Protein AF-A0A4S2M789-F1 (afdb_monomer)

Radius of gyration: 24.47 Å; Cα contacts (8 Å, |Δi|>4): 134; chains: 1; bounding box: 59×52×46 Å

Mean predicted aligned error: 1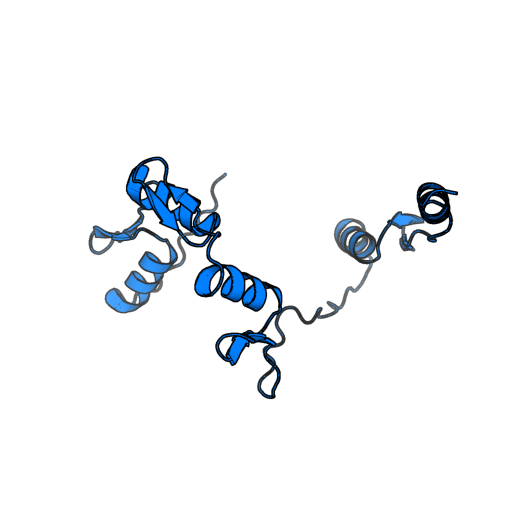8.29 Å

Organism: Opisthorchis felineus (NCBI:txid147828)

Solvent-accessible surface area (backbone atoms only — not comparable to full-atom values): 10029 Å² total; per-residue (Å²): 138,65,81,63,65,72,56,62,64,65,79,79,70,70,81,53,46,52,39,93,88,76,64,52,71,20,95,40,69,68,58,38,53,57,45,44,58,69,78,39,53,90,81,48,93,71,72,76,77,74,62,80,80,77,66,81,74,81,82,83,92,76,46,50,56,37,94,89,76,61,51,69,20,92,44,68,68,60,36,54,52,47,46,40,51,76,73,39,92,83,40,61,40,63,35,92,90,74,65,49,70,26,65,39,68,70,55,40,60,47,46,46,37,44,74,76,62,47,72,46,56,45,63,38,85,90,77,65,51,73,20,69,40,70,69,57,42,44,53,44,39,51,74,75,62,70,48,95,74,78,72,78,74,82,79,76,136

Nearest PDB structures (foldseek):
  8sst-assembly1_A  TM=4.989E-01  e=2.267E-06  Homo sapiens
  5t0u-assembly2_D  TM=5.067E-01  e=6.233E-06  Homo sapiens
  8ssr-assembly2_D  TM=3.577E-01  e=3.402E-07  Homo sapiens
  8ssr-assembly1_A  TM=3.707E-01  e=1.283E-06  Homo sapiens
  6b0r-assembly1_D  TM=6.010E-01  e=1.525E-03  Homo sapiens

Sequence (157 aa):
MSKALQHQMCHSIYRDVQCSLCMLSFKHNYALRTHERKAHASQVDYLPLKTPSKQVRESQEKGNPCPECGGKFAIWDSLQRHRKSVHGKEQRHTCDECGKLLSHKRQLSQHIRQVHRRIYQKQCELCRKTFSRPYGLQRHIESVHGGDEGKNRQSSA

InterPro domains:
  IPR013087 Zinc finger C2H2-type [PF00096] (66-87)
  IPR013087 Zinc finger C2H2-type [PF00096] (93-116)
  IPR013087 Zinc finger C2H2-type [PS00028] (19-40)
  IPR013087 Zinc finger C2H2-type [PS00028] (66-87)
  IPR013087 Zinc finger C2H2-type [PS00028] (95-116)
  IPR013087 Zinc finger C2H2-type [PS00028] (124-145)
  IPR013087 Zinc finger C2H2-type [PS50157] (17-45)
  IPR013087 Zinc finger C2H2-type [PS50157] (64-92)
  IPR013087 Zinc finger C2H2-type [PS50157] (93-116)
  IPR013087 Zinc finger C2H2-type [PS50157] (122-150)
  IPR013087 Zinc finger C2H2-type [SM00355] (17-40)
  IPR013087 Zinc finger C2H2-type [SM00355] (64-87)
  IPR013087 Zinc finger C2H2-type [SM00355] (93-116)
  IPR013087 Zinc finger C2H2-type [SM00355] (122-145)
  IPR036236 Zinc finger C2H2 superfamily [SSF57667] (65-113)
  IPR036236 Zinc finger C2H2 superfamily [SSF57667] (104-147)

pLDDT: mean 70.37, std 17.1, range [32.66, 90.88]

Foldseek 3Di:
DDPVVVVVVVPPPPQFDADPVPRDGHPDPVVSVVCCCVVVVPPDPCPDPPPPPDPPDPDDDDQPAQPVPRDGHNDPVVNVLCCCQPVNPPQWDAQPVPRDTDRDPVVNVLCCCVPVVVPQFDAQPVPRDTDSHLVVSLVCCCPPVVDPPNDPDPPDD

Structure (mmCIF, N/CA/C/O backbone):
data_AF-A0A4S2M789-F1
#
_entry.id   AF-A0A4S2M789-F1
#
loop_
_atom_site.group_PDB
_atom_site.id
_atom_site.type_symbol
_atom_site.label_atom_id
_atom_site.label_alt_id
_atom_site.label_comp_id
_atom_site.label_asym_id
_atom_site.label_entity_id
_atom_site.label_seq_id
_atom_site.pdbx_PDB_ins_code
_atom_site.Cartn_x
_atom_site.Cartn_y
_atom_site.Cartn_z
_atom_site.occupancy
_atom_site.B_iso_or_equiv
_atom_site.auth_seq_id
_atom_site.auth_comp_id
_atom_site.auth_asym_id
_atom_site.auth_atom_id
_atom_site.pdbx_PDB_model_num
ATOM 1 N N . MET A 1 1 ? 38.430 -29.268 -13.310 1.00 39.38 1 MET A N 1
ATOM 2 C CA . MET A 1 1 ? 39.095 -28.285 -12.427 1.00 39.38 1 MET A CA 1
ATOM 3 C C . MET A 1 1 ? 38.111 -27.162 -12.136 1.00 39.38 1 MET A C 1
ATOM 5 O O . MET A 1 1 ? 37.545 -26.600 -13.063 1.00 39.38 1 MET A O 1
ATOM 9 N N . SER A 1 2 ? 37.772 -26.985 -10.861 1.00 32.66 2 SER A N 1
ATOM 10 C CA . SER A 1 2 ? 36.482 -26.453 -10.399 1.00 32.66 2 SER A CA 1
ATOM 11 C C . SER A 1 2 ? 36.411 -24.921 -10.354 1.00 32.66 2 SER A C 1
ATOM 13 O O . SER A 1 2 ? 37.399 -24.255 -10.054 1.00 32.66 2 SER A O 1
ATOM 15 N N . LYS A 1 3 ? 35.198 -24.376 -10.552 1.00 39.62 3 LYS A N 1
ATOM 16 C CA . LYS A 1 3 ? 34.817 -22.940 -10.550 1.00 39.62 3 LYS A CA 1
ATOM 17 C C . LYS A 1 3 ? 35.245 -22.129 -9.304 1.00 39.62 3 LYS A C 1
ATOM 19 O O . LYS A 1 3 ? 35.065 -20.918 -9.276 1.00 39.62 3 LYS A O 1
ATOM 24 N N . ALA A 1 4 ? 35.815 -22.777 -8.289 1.00 43.97 4 ALA A N 1
ATOM 25 C CA . ALA A 1 4 ? 36.306 -22.156 -7.061 1.00 43.97 4 ALA A CA 1
ATOM 26 C C . ALA A 1 4 ? 37.636 -21.401 -7.251 1.00 43.97 4 ALA A C 1
ATOM 28 O O . ALA A 1 4 ? 37.828 -20.353 -6.640 1.00 43.97 4 ALA A O 1
ATOM 29 N N . LEU A 1 5 ? 38.518 -21.860 -8.150 1.00 34.97 5 LEU A N 1
ATOM 30 C CA . LEU A 1 5 ? 39.806 -21.188 -8.388 1.00 34.97 5 LEU A CA 1
ATOM 31 C C . LEU A 1 5 ? 39.650 -19.858 -9.141 1.00 34.97 5 LEU A C 1
ATOM 33 O O . LEU A 1 5 ? 40.424 -18.931 -8.928 1.00 34.97 5 LEU A O 1
ATOM 37 N N . GLN A 1 6 ? 38.592 -19.711 -9.944 1.00 41.28 6 GLN A N 1
ATOM 38 C CA . GLN A 1 6 ? 38.299 -18.452 -10.635 1.00 41.28 6 GLN A CA 1
ATOM 39 C C . GLN A 1 6 ? 37.687 -17.391 -9.697 1.00 41.28 6 GLN A C 1
ATOM 41 O O . GLN A 1 6 ? 37.779 -16.198 -9.973 1.00 41.28 6 GLN A O 1
ATOM 46 N N . HIS A 1 7 ? 37.111 -17.803 -8.559 1.00 43.34 7 HIS A N 1
ATOM 47 C CA . HIS A 1 7 ? 36.590 -16.887 -7.538 1.00 43.34 7 HIS A CA 1
ATOM 48 C C . HIS A 1 7 ? 37.697 -16.328 -6.624 1.00 43.34 7 HIS A C 1
ATOM 50 O O . HIS A 1 7 ? 37.591 -15.198 -6.152 1.00 43.34 7 HIS A O 1
ATOM 56 N N . GLN A 1 8 ? 38.796 -17.066 -6.425 1.00 39.75 8 GLN A N 1
ATOM 57 C CA . GLN A 1 8 ? 39.898 -16.636 -5.554 1.00 39.75 8 GLN A CA 1
ATOM 58 C C . GLN A 1 8 ? 40.832 -15.583 -6.170 1.00 39.75 8 GLN A C 1
ATOM 60 O O . GLN A 1 8 ? 41.457 -14.838 -5.422 1.00 39.75 8 GLN A O 1
ATOM 65 N N . MET A 1 9 ? 40.863 -15.414 -7.496 1.00 40.81 9 MET A N 1
ATOM 66 C CA . MET A 1 9 ? 41.605 -14.301 -8.114 1.00 40.81 9 MET A CA 1
ATOM 67 C C . MET A 1 9 ? 40.857 -12.956 -8.072 1.00 40.81 9 MET A C 1
ATOM 69 O O . MET A 1 9 ? 41.445 -11.917 -8.355 1.00 40.81 9 MET A O 1
ATOM 73 N N . CYS A 1 10 ? 39.578 -12.942 -7.678 1.00 46.28 10 CYS A N 1
ATOM 74 C CA . CYS A 1 10 ? 38.781 -11.713 -7.589 1.00 46.28 10 CYS A CA 1
ATOM 75 C C . CYS A 1 10 ? 38.983 -10.960 -6.256 1.00 46.28 10 CYS A C 1
ATOM 77 O O . CYS A 1 10 ? 38.614 -9.794 -6.139 1.00 46.28 10 CYS A O 1
ATOM 79 N N . HIS A 1 11 ? 39.594 -11.602 -5.254 1.00 49.72 11 HIS A N 1
ATOM 80 C CA . HIS A 1 11 ? 39.788 -11.026 -3.920 1.00 49.72 11 HIS A CA 1
ATOM 81 C C . HIS A 1 11 ? 41.088 -10.219 -3.743 1.00 49.72 11 HIS A C 1
ATOM 83 O O . HIS A 1 11 ? 41.297 -9.679 -2.662 1.00 49.72 11 HIS A O 1
ATOM 89 N N . SER A 1 12 ? 41.950 -10.097 -4.764 1.00 51.31 12 SER A N 1
ATOM 90 C CA . SER A 1 12 ? 43.275 -9.467 -4.592 1.00 51.31 12 SER A CA 1
ATOM 91 C C . SER A 1 12 ? 43.730 -8.541 -5.735 1.00 51.31 12 SER A C 1
ATOM 93 O O . SER A 1 12 ? 44.904 -8.205 -5.818 1.00 51.31 12 SER A O 1
ATOM 95 N N . ILE A 1 13 ? 42.825 -8.103 -6.628 1.00 51.28 13 ILE A N 1
ATOM 96 C CA . ILE A 1 13 ? 43.194 -7.221 -7.765 1.00 51.28 13 ILE A CA 1
ATOM 97 C C . ILE A 1 13 ? 42.184 -6.080 -8.025 1.00 51.28 13 ILE A C 1
ATOM 99 O O . ILE A 1 13 ? 42.304 -5.347 -9.003 1.00 51.28 13 ILE A O 1
ATOM 103 N N . TYR A 1 14 ? 41.194 -5.861 -7.155 1.00 49.75 14 TYR A N 1
ATOM 104 C CA . TYR A 1 14 ? 40.387 -4.638 -7.219 1.00 49.75 14 TYR A CA 1
ATOM 105 C C . TYR A 1 14 ? 41.031 -3.591 -6.323 1.00 49.75 14 TYR A C 1
ATOM 107 O O . TYR A 1 14 ? 40.939 -3.669 -5.105 1.00 49.75 14 TYR A O 1
ATOM 115 N N . ARG A 1 15 ? 41.725 -2.636 -6.948 1.00 56.44 15 ARG A N 1
ATOM 116 C CA . ARG A 1 15 ? 42.291 -1.453 -6.294 1.00 56.44 15 ARG A CA 1
ATOM 117 C C . ARG A 1 15 ? 41.156 -0.763 -5.531 1.00 56.44 15 ARG A C 1
ATOM 119 O O . ARG A 1 15 ? 40.273 -0.180 -6.163 1.00 56.44 15 ARG A O 1
ATOM 126 N N . ASP A 1 16 ? 41.128 -0.909 -4.207 1.00 61.91 16 ASP A N 1
ATOM 127 C CA . ASP A 1 16 ? 40.138 -0.241 -3.367 1.00 61.91 16 ASP A CA 1
ATOM 128 C C . ASP A 1 16 ? 40.140 1.257 -3.685 1.00 61.91 16 ASP A C 1
ATOM 130 O O . ASP A 1 16 ? 41.192 1.862 -3.920 1.00 61.91 16 ASP A O 1
ATOM 134 N N . VAL A 1 17 ? 38.955 1.866 -3.722 1.00 68.69 17 VAL A N 1
ATOM 135 C CA . VAL A 1 17 ? 38.854 3.302 -3.978 1.00 68.69 17 VAL A CA 1
ATOM 136 C C . VAL A 1 17 ? 39.197 4.008 -2.676 1.00 68.69 17 VAL A C 1
ATOM 138 O O . VAL A 1 17 ? 38.470 3.890 -1.688 1.00 68.69 17 VAL A O 1
ATOM 141 N N . GLN A 1 18 ? 40.334 4.693 -2.669 1.00 72.00 18 GLN A N 1
ATOM 142 C CA . GLN A 1 18 ? 40.848 5.378 -1.492 1.00 72.00 18 GLN A CA 1
ATOM 143 C C . GLN A 1 18 ? 40.312 6.801 -1.419 1.00 72.00 18 GLN A C 1
ATOM 145 O O . GLN A 1 18 ? 40.262 7.510 -2.424 1.00 72.00 18 GLN A O 1
ATOM 150 N N . CYS A 1 19 ? 39.922 7.222 -0.220 1.00 72.44 19 CYS A N 1
ATOM 151 C CA . CYS A 1 19 ? 39.633 8.624 0.031 1.00 72.44 19 CYS A CA 1
ATOM 152 C C . CYS A 1 19 ? 40.922 9.430 -0.101 1.00 72.44 19 CYS A C 1
ATOM 154 O O . CYS A 1 19 ? 41.894 9.141 0.584 1.00 72.44 19 CYS A O 1
ATOM 156 N N . SER A 1 20 ? 40.931 10.471 -0.926 1.00 71.19 20 SER A N 1
ATOM 157 C CA . SER A 1 20 ? 42.114 11.325 -1.089 1.00 71.19 20 SER A CA 1
ATOM 158 C C . SER A 1 20 ? 42.436 12.169 0.150 1.00 71.19 20 SER A C 1
ATOM 160 O O . SER A 1 20 ? 43.547 12.677 0.259 1.00 71.19 20 SER A O 1
ATOM 162 N N . LEU A 1 21 ? 41.485 12.316 1.082 1.00 71.00 21 LEU A N 1
ATOM 163 C CA . LEU A 1 21 ? 41.625 13.153 2.280 1.00 71.00 21 LEU A CA 1
ATOM 164 C C . LEU A 1 21 ? 42.123 12.380 3.508 1.00 71.00 21 LEU A C 1
ATOM 166 O O . LEU A 1 21 ? 42.781 12.957 4.367 1.00 71.00 21 LEU A O 1
ATOM 170 N N . CYS A 1 22 ? 41.827 11.083 3.603 1.00 77.50 22 CYS A N 1
ATOM 171 C CA . CYS A 1 22 ? 42.219 10.257 4.752 1.00 77.50 22 CYS A CA 1
ATOM 172 C C . CYS A 1 22 ? 42.807 8.889 4.376 1.00 77.50 22 CYS A C 1
ATOM 174 O O . CYS A 1 22 ? 43.097 8.085 5.259 1.00 77.50 22 CYS A O 1
ATOM 176 N N . MET A 1 23 ? 42.964 8.602 3.079 1.00 73.12 23 MET A N 1
ATOM 177 C CA . MET A 1 23 ? 43.519 7.363 2.512 1.00 73.12 23 MET A CA 1
ATOM 178 C C . MET A 1 23 ? 42.793 6.068 2.920 1.00 73.12 23 MET A C 1
ATOM 180 O O . MET A 1 23 ? 43.250 4.964 2.615 1.00 73.12 23 MET A O 1
ATOM 184 N N . LEU A 1 24 ? 41.617 6.180 3.548 1.00 72.38 24 LEU A N 1
ATOM 185 C CA . LEU A 1 24 ? 40.764 5.040 3.866 1.00 72.38 24 LEU A CA 1
ATOM 186 C C . LEU A 1 24 ? 40.277 4.363 2.585 1.00 72.38 24 LEU A C 1
ATOM 188 O O . LEU A 1 24 ? 39.829 5.019 1.645 1.00 72.38 24 LEU A O 1
ATOM 192 N N . SER A 1 25 ? 40.365 3.036 2.576 1.00 72.12 25 SER A N 1
ATOM 193 C CA . SER A 1 25 ? 40.071 2.191 1.420 1.00 72.12 25 SER A CA 1
ATOM 194 C C . SER A 1 25 ? 38.626 1.698 1.452 1.00 72.12 25 SER A C 1
ATOM 196 O O . SER A 1 25 ? 38.162 1.161 2.460 1.00 72.12 25 SER A O 1
ATOM 198 N N . PHE A 1 26 ? 37.910 1.865 0.340 1.00 75.06 26 PHE A N 1
ATOM 199 C CA . PHE A 1 26 ? 36.520 1.442 0.197 1.00 75.06 26 PHE A CA 1
ATOM 200 C C . PHE A 1 26 ? 36.343 0.513 -1.000 1.00 75.06 26 PHE A C 1
ATOM 202 O O . PHE A 1 26 ? 36.789 0.795 -2.110 1.00 75.06 26 PHE A O 1
ATOM 209 N N . LYS A 1 27 ? 35.542 -0.537 -0.791 1.00 70.31 27 LYS A N 1
ATOM 210 C CA . LYS A 1 27 ? 35.220 -1.539 -1.818 1.00 70.31 27 LYS A CA 1
ATOM 211 C C . LYS A 1 27 ? 34.500 -0.956 -3.042 1.00 70.31 27 LYS A C 1
ATOM 213 O O . LYS A 1 27 ? 34.602 -1.496 -4.138 1.00 70.31 27 LYS A O 1
ATOM 218 N N . HIS A 1 28 ? 33.736 0.131 -2.868 1.00 73.38 28 HIS A N 1
ATOM 219 C CA . HIS A 1 28 ? 32.949 0.759 -3.934 1.00 73.38 28 HIS A CA 1
ATOM 220 C C . HIS A 1 28 ? 32.925 2.291 -3.818 1.00 73.38 28 HIS A C 1
ATOM 222 O O . HIS A 1 28 ? 32.825 2.842 -2.723 1.00 73.38 28 HIS A O 1
ATOM 228 N N . ASN A 1 29 ? 32.874 2.975 -4.967 1.00 66.56 29 ASN A N 1
ATOM 229 C CA . ASN A 1 29 ? 32.779 4.440 -5.071 1.00 66.56 29 ASN A CA 1
ATOM 230 C C . ASN A 1 29 ? 31.578 5.046 -4.315 1.00 66.56 29 ASN A C 1
ATOM 232 O O . ASN A 1 29 ? 31.676 6.144 -3.775 1.00 66.56 29 ASN A O 1
ATOM 236 N N . TYR A 1 30 ? 30.438 4.344 -4.240 1.00 74.75 30 TYR A N 1
ATOM 237 C CA . TYR A 1 30 ? 29.289 4.808 -3.449 1.00 74.75 30 TYR A CA 1
ATOM 238 C C . TYR A 1 30 ? 29.621 4.881 -1.952 1.00 74.75 30 TYR A C 1
ATOM 240 O O . TYR A 1 30 ? 29.287 5.868 -1.301 1.00 74.75 30 TYR A O 1
ATOM 248 N N . ALA A 1 31 ? 30.321 3.871 -1.422 1.00 76.94 31 ALA A N 1
ATOM 249 C CA . ALA A 1 31 ? 30.716 3.832 -0.018 1.00 76.94 31 ALA A CA 1
ATOM 250 C C . ALA A 1 31 ? 31.710 4.958 0.306 1.00 76.94 31 ALA A C 1
ATOM 252 O O . ALA A 1 31 ? 31.500 5.682 1.280 1.00 76.94 31 ALA A O 1
ATOM 253 N N . LEU A 1 32 ? 32.700 5.183 -0.566 1.00 76.50 32 LEU A N 1
ATOM 254 C CA . LEU A 1 32 ? 33.626 6.310 -0.444 1.00 76.50 32 LEU A CA 1
ATOM 255 C C . LEU A 1 32 ? 32.885 7.657 -0.427 1.00 76.50 32 LEU A C 1
ATOM 257 O O . LEU A 1 32 ? 33.069 8.449 0.489 1.00 76.50 32 LEU A O 1
ATOM 261 N N . ARG A 1 33 ? 31.962 7.891 -1.368 1.00 73.12 33 ARG A N 1
ATOM 262 C CA . ARG A 1 33 ? 31.188 9.146 -1.423 1.00 73.12 33 ARG A CA 1
ATOM 263 C C . ARG A 1 33 ? 30.330 9.375 -0.181 1.00 73.12 33 ARG A C 1
ATOM 265 O O . ARG A 1 33 ? 30.170 10.511 0.266 1.00 73.12 33 ARG A O 1
ATOM 272 N N . THR A 1 34 ? 29.749 8.314 0.382 1.00 76.25 34 THR A N 1
A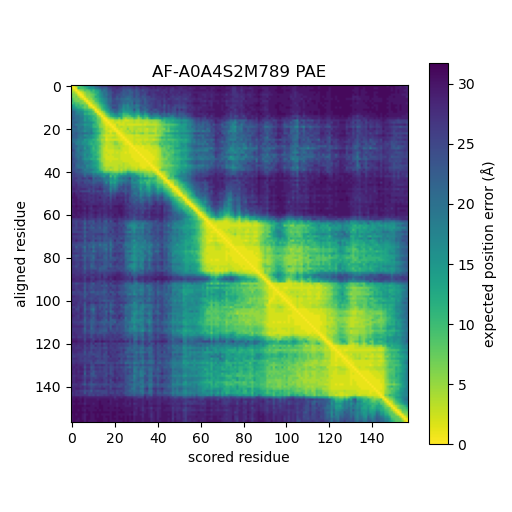TOM 273 C CA . THR A 1 34 ? 29.018 8.432 1.653 1.00 76.25 34 THR A CA 1
ATOM 274 C C . THR A 1 34 ? 29.940 8.723 2.831 1.00 76.25 34 THR A C 1
ATOM 276 O O . THR A 1 34 ? 29.522 9.423 3.750 1.00 76.25 34 THR A O 1
ATOM 279 N N . HIS A 1 35 ? 31.173 8.215 2.800 1.00 80.25 35 HIS A N 1
ATOM 280 C CA . HIS A 1 35 ? 32.195 8.509 3.794 1.00 80.25 35 HIS A CA 1
ATOM 281 C C . HIS A 1 35 ? 32.669 9.963 3.686 1.00 80.25 35 HIS A C 1
ATOM 283 O O . HIS A 1 35 ? 32.588 10.677 4.677 1.00 80.25 35 HIS A O 1
ATOM 289 N N . GLU A 1 36 ? 33.039 10.444 2.497 1.00 70.25 36 GLU A N 1
ATOM 290 C CA . GLU A 1 36 ? 33.490 11.827 2.274 1.00 70.25 36 GLU A CA 1
ATOM 291 C C . GLU A 1 36 ? 32.446 12.850 2.717 1.00 70.25 36 GLU A C 1
ATOM 293 O O . GLU A 1 36 ? 32.761 13.807 3.417 1.00 70.25 36 GLU A O 1
ATOM 298 N N . ARG A 1 37 ? 31.169 12.605 2.404 1.00 73.06 37 ARG A N 1
ATOM 299 C CA . ARG A 1 37 ? 30.074 13.484 2.832 1.00 73.06 37 ARG A CA 1
ATOM 300 C C . ARG A 1 37 ? 29.886 13.521 4.349 1.00 73.06 37 ARG A C 1
ATOM 302 O O . ARG A 1 37 ? 29.344 14.493 4.853 1.00 73.06 37 ARG A O 1
ATOM 309 N N . LYS A 1 38 ? 30.242 12.458 5.071 1.00 78.75 38 LYS A N 1
ATOM 310 C CA . LYS A 1 38 ? 30.052 12.376 6.528 1.00 78.75 38 LYS A CA 1
ATOM 311 C C . LYS A 1 38 ? 31.290 12.819 7.300 1.00 78.75 38 LYS A C 1
ATOM 313 O O . LYS A 1 38 ? 31.153 13.486 8.314 1.00 78.75 38 LYS A O 1
ATOM 318 N N . ALA A 1 39 ? 32.469 12.426 6.831 1.00 75.44 39 ALA A N 1
ATOM 319 C CA . ALA A 1 39 ? 33.746 12.629 7.503 1.00 75.44 39 ALA A CA 1
ATOM 320 C C . ALA A 1 39 ? 34.458 13.912 7.054 1.00 75.44 39 ALA A C 1
ATOM 322 O O . ALA A 1 39 ? 35.182 14.509 7.841 1.00 75.44 39 ALA A O 1
ATOM 323 N N . HIS A 1 40 ? 34.226 14.357 5.815 1.00 75.12 40 HIS A N 1
ATOM 324 C CA . HIS A 1 40 ? 34.917 15.496 5.205 1.00 75.12 40 HIS A CA 1
ATOM 325 C C . HIS A 1 40 ? 33.957 16.590 4.719 1.00 75.12 40 HIS A C 1
ATOM 327 O O . HIS A 1 40 ? 34.351 17.448 3.937 1.00 75.12 40 HIS A O 1
ATOM 333 N N . ALA A 1 41 ? 32.708 16.591 5.203 1.00 66.00 41 ALA A N 1
ATOM 334 C CA . ALA A 1 41 ? 31.616 17.474 4.774 1.00 66.00 41 ALA A CA 1
ATOM 335 C C . ALA A 1 41 ? 31.958 18.978 4.754 1.00 66.00 41 ALA A C 1
ATOM 337 O O . ALA A 1 41 ? 31.320 19.732 4.029 1.00 66.00 41 ALA A O 1
ATOM 338 N N . SER A 1 42 ? 32.929 19.403 5.569 1.00 61.97 42 SER A N 1
ATOM 339 C CA . SER A 1 42 ? 33.368 20.792 5.743 1.00 61.97 42 SER A CA 1
ATOM 340 C C . SER A 1 42 ? 34.567 21.204 4.879 1.00 61.97 42 SER A C 1
ATOM 342 O O . SER A 1 42 ? 34.891 22.386 4.843 1.00 61.97 42 SER A O 1
ATOM 344 N N . GLN A 1 43 ? 35.241 20.263 4.207 1.00 57.59 43 GLN A N 1
ATOM 345 C CA . GLN A 1 43 ? 36.446 20.520 3.393 1.00 57.59 43 GLN A CA 1
ATOM 346 C C . GLN A 1 43 ? 36.191 20.447 1.885 1.00 57.59 43 GLN A C 1
ATOM 348 O O . GLN A 1 43 ? 37.059 20.788 1.086 1.00 57.59 43 GLN A O 1
ATOM 353 N N . VAL A 1 44 ? 35.007 19.990 1.487 1.00 53.81 44 VAL A N 1
ATOM 354 C CA . VAL A 1 44 ? 34.610 19.855 0.090 1.00 53.81 44 VAL A CA 1
ATOM 355 C C . VAL A 1 44 ? 33.435 20.783 -0.170 1.00 53.81 44 VAL A C 1
ATOM 357 O O . VAL A 1 44 ? 32.366 20.614 0.413 1.00 53.81 44 VAL A O 1
ATOM 360 N N . ASP A 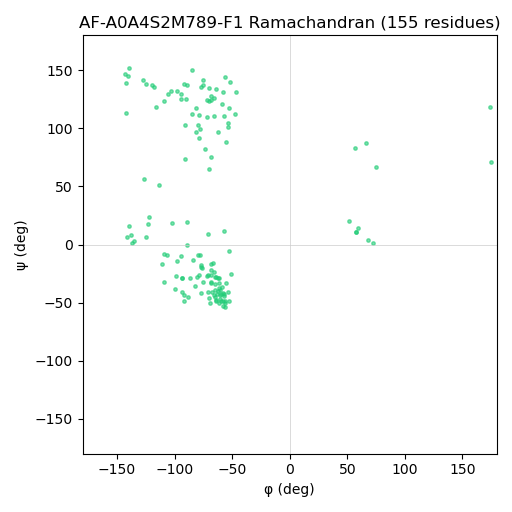1 45 ? 33.615 21.741 -1.079 1.00 55.50 45 ASP A N 1
ATOM 361 C CA . ASP A 1 45 ? 32.508 22.464 -1.706 1.00 55.50 45 ASP A CA 1
ATOM 362 C C . ASP A 1 45 ? 31.757 21.464 -2.600 1.00 55.50 45 ASP A C 1
ATOM 364 O O . ASP A 1 45 ? 31.952 21.356 -3.814 1.00 55.50 45 ASP A O 1
ATOM 368 N N . TYR A 1 46 ? 30.974 20.591 -1.961 1.00 53.28 46 TYR A N 1
ATOM 369 C CA . TYR A 1 46 ? 30.151 19.602 -2.636 1.00 53.28 46 TYR A CA 1
ATOM 370 C C . TYR A 1 46 ? 28.982 20.366 -3.255 1.00 53.28 46 TYR A C 1
ATOM 372 O O . TYR A 1 46 ? 27.873 20.382 -2.719 1.00 53.28 46 TYR A O 1
ATOM 380 N N . LEU A 1 47 ? 29.205 20.967 -4.427 1.00 50.62 47 LEU A N 1
ATOM 381 C CA . LEU A 1 47 ? 28.107 21.204 -5.351 1.00 50.62 47 LEU A CA 1
ATOM 382 C C . LEU A 1 47 ? 27.430 19.846 -5.527 1.00 50.62 47 LEU A C 1
ATOM 384 O O . LEU A 1 47 ? 28.095 18.891 -5.951 1.00 50.62 47 LEU A O 1
ATOM 388 N N . PRO A 1 48 ? 26.151 19.697 -5.133 1.00 46.19 48 PRO A N 1
ATOM 389 C CA . PRO A 1 48 ? 25.495 18.414 -5.202 1.00 46.19 48 PRO A CA 1
ATOM 390 C C . PRO A 1 48 ? 25.577 17.963 -6.651 1.00 46.19 48 PRO A C 1
ATOM 392 O O . PRO A 1 48 ? 24.914 18.532 -7.520 1.00 46.19 48 PRO A O 1
ATOM 395 N N . LEU A 1 49 ? 26.378 16.927 -6.922 1.00 47.62 49 LEU A N 1
ATOM 396 C CA . LEU A 1 49 ? 26.126 16.075 -8.065 1.00 47.62 49 LEU A CA 1
ATOM 397 C C . LEU A 1 49 ? 24.681 15.657 -7.865 1.00 47.62 49 LEU A C 1
ATOM 399 O O . LEU A 1 49 ? 24.374 14.821 -7.007 1.00 47.62 49 LEU A O 1
ATOM 403 N N . LYS A 1 50 ? 23.791 16.321 -8.606 1.00 41.03 50 LYS A N 1
ATOM 404 C CA . LYS A 1 50 ? 22.450 15.851 -8.867 1.00 41.03 50 LYS A CA 1
ATOM 405 C C . LYS A 1 50 ? 22.675 14.472 -9.466 1.00 41.03 50 LYS A C 1
ATOM 407 O O . LYS A 1 50 ? 22.786 14.309 -10.674 1.00 41.03 50 LYS A O 1
ATOM 412 N N . THR A 1 51 ? 22.753 13.449 -8.616 1.00 37.84 51 THR A N 1
ATOM 413 C CA . THR A 1 51 ? 22.251 12.144 -9.011 1.00 37.84 51 THR A CA 1
ATOM 414 C C . THR A 1 51 ? 20.891 12.460 -9.618 1.00 37.84 51 THR A C 1
ATOM 416 O O . THR A 1 51 ? 20.159 13.232 -8.981 1.00 37.84 51 THR A O 1
ATOM 419 N N . PRO A 1 52 ? 20.533 11.960 -10.805 1.00 38.50 52 PRO A N 1
ATOM 420 C CA . PRO A 1 52 ? 19.177 12.105 -11.305 1.00 38.50 52 PRO A CA 1
ATOM 421 C C . PRO A 1 52 ? 18.254 11.219 -10.450 1.00 38.50 52 PRO A C 1
ATOM 423 O O . PRO A 1 52 ? 17.677 10.236 -10.893 1.00 38.50 52 PRO A O 1
ATOM 426 N N . SER A 1 53 ? 18.140 11.560 -9.171 1.00 50.91 53 SER A N 1
ATOM 427 C CA . SER A 1 53 ? 17.127 11.121 -8.241 1.00 50.91 53 SER A CA 1
ATOM 428 C C . SER A 1 53 ? 15.938 12.022 -8.539 1.00 50.91 53 SER A C 1
ATOM 430 O O . SER A 1 53 ? 15.890 13.162 -8.089 1.00 50.91 53 SER A O 1
ATOM 432 N N . LYS A 1 54 ? 15.025 11.494 -9.362 1.00 52.09 54 LYS A N 1
ATOM 433 C CA . LYS A 1 54 ? 13.867 12.166 -9.978 1.00 52.09 54 LYS A CA 1
ATOM 434 C C . LYS A 1 54 ? 14.214 13.102 -11.139 1.00 52.09 54 LYS A C 1
ATOM 436 O O . LYS A 1 54 ? 13.949 14.295 -11.092 1.00 52.09 54 LYS A O 1
ATOM 441 N N . GLN A 1 55 ? 14.692 12.535 -12.243 1.00 37.16 55 GLN A N 1
ATOM 442 C CA . GLN A 1 55 ? 14.299 13.092 -13.533 1.00 37.16 55 GLN A CA 1
ATOM 443 C C . GLN A 1 55 ? 12.894 12.551 -13.821 1.00 37.16 55 GLN A C 1
ATOM 445 O O . GLN A 1 55 ? 12.732 11.378 -14.162 1.00 37.16 55 GLN A O 1
ATOM 450 N N . VAL A 1 56 ? 11.864 13.378 -13.627 1.00 46.62 56 VAL A N 1
ATOM 451 C CA . VAL A 1 56 ? 10.636 13.207 -14.408 1.00 46.62 56 VAL A CA 1
ATOM 452 C C . VAL A 1 56 ? 11.084 13.424 -15.850 1.00 46.62 56 VAL A C 1
ATOM 454 O O . VAL A 1 56 ? 11.333 14.548 -16.269 1.00 46.62 56 VAL A O 1
ATOM 457 N N . ARG A 1 57 ? 11.353 12.329 -16.567 1.00 41.12 57 ARG A N 1
ATOM 458 C CA . ARG A 1 57 ? 11.493 12.371 -18.019 1.00 41.12 57 ARG A CA 1
ATOM 459 C C . ARG A 1 57 ? 10.080 12.426 -18.567 1.00 41.12 57 ARG A C 1
ATOM 461 O O . ARG A 1 57 ? 9.407 11.399 -18.635 1.00 41.12 57 ARG A O 1
ATOM 468 N N . GLU A 1 58 ? 9.636 13.623 -18.918 1.00 41.53 58 GLU A N 1
ATOM 469 C CA . GLU A 1 58 ? 8.609 13.746 -19.938 1.00 41.53 58 GLU A CA 1
ATOM 470 C C . GLU A 1 58 ? 9.145 13.103 -21.224 1.00 41.53 58 GLU A C 1
ATOM 472 O O . GLU A 1 58 ? 10.209 13.455 -21.726 1.00 41.53 58 GLU A O 1
ATOM 477 N N . SER A 1 59 ? 8.392 12.095 -21.667 1.00 42.25 59 SER A N 1
ATOM 478 C CA . SER A 1 59 ? 8.109 11.817 -23.073 1.00 42.25 59 SER A CA 1
ATOM 479 C C . SER A 1 59 ? 9.289 11.385 -23.952 1.00 42.25 59 SER A C 1
ATOM 481 O O . SER A 1 59 ? 9.885 12.186 -24.653 1.00 42.25 59 SER A O 1
ATOM 483 N N . GLN A 1 60 ? 9.569 10.074 -23.984 1.00 42.16 60 GLN A N 1
ATOM 484 C CA . GLN A 1 60 ? 9.209 9.209 -25.128 1.00 42.16 60 GLN A CA 1
ATOM 485 C C . GLN A 1 60 ? 9.783 7.780 -24.972 1.00 42.16 60 GLN A C 1
ATOM 487 O O . GLN A 1 60 ? 10.985 7.549 -24.904 1.00 42.16 60 GLN A O 1
ATOM 492 N N . GLU A 1 61 ? 8.850 6.825 -24.908 1.00 49.88 61 GLU A N 1
ATOM 493 C CA . GLU A 1 61 ? 8.923 5.467 -25.467 1.00 49.88 61 GLU A CA 1
ATOM 494 C C . GLU A 1 61 ? 10.065 4.515 -25.081 1.00 49.88 61 GLU A C 1
ATOM 496 O O . GLU A 1 61 ? 10.985 4.270 -25.853 1.00 49.88 61 GLU A O 1
ATOM 501 N N . LYS A 1 62 ? 9.913 3.847 -23.931 1.00 58.38 62 LYS A N 1
ATOM 502 C CA . LYS A 1 62 ? 10.042 2.377 -23.774 1.00 58.38 62 LYS A CA 1
ATOM 503 C C . LYS A 1 62 ? 9.923 2.047 -22.287 1.00 58.38 62 LYS A C 1
ATOM 505 O O . LYS A 1 62 ? 10.886 1.697 -21.613 1.00 58.38 62 LYS A O 1
ATOM 510 N N . GLY A 1 63 ? 8.710 2.182 -21.747 1.00 62.28 63 GLY A N 1
ATOM 511 C CA . GLY A 1 63 ? 8.389 1.415 -20.543 1.00 62.28 63 GLY A CA 1
ATOM 512 C C . GLY A 1 63 ? 8.623 -0.062 -20.858 1.00 62.28 63 GLY A C 1
ATOM 513 O O . GLY A 1 63 ? 8.385 -0.470 -21.991 1.00 62.28 63 GLY A O 1
ATOM 514 N N . ASN A 1 64 ? 9.103 -0.851 -19.902 1.00 77.81 64 ASN A N 1
ATOM 515 C CA . ASN A 1 64 ? 9.288 -2.283 -20.110 1.00 77.81 64 ASN A CA 1
ATOM 516 C C . ASN A 1 64 ? 7.893 -2.901 -20.295 1.00 77.81 64 ASN A C 1
ATOM 518 O O . ASN A 1 64 ? 7.115 -2.879 -19.330 1.00 77.81 64 ASN A O 1
ATOM 522 N N . PRO A 1 65 ? 7.529 -3.368 -21.504 1.00 84.81 65 PRO A N 1
ATOM 523 C CA . PRO A 1 65 ? 6.205 -3.908 -21.737 1.00 84.81 65 PRO A CA 1
ATOM 524 C C . PRO A 1 65 ? 6.119 -5.299 -21.116 1.00 84.81 65 PRO A C 1
ATOM 526 O O . PRO A 1 65 ? 7.066 -6.086 -21.170 1.00 84.81 65 PRO A O 1
ATOM 529 N N . CYS A 1 66 ? 4.974 -5.614 -20.526 1.00 86.88 66 CYS A N 1
ATOM 530 C CA . CYS A 1 66 ? 4.687 -6.978 -20.136 1.00 86.88 66 CYS A CA 1
ATOM 531 C C . CYS A 1 66 ? 4.497 -7.829 -21.396 1.00 86.88 66 CYS A C 1
ATOM 533 O O . CYS A 1 66 ? 3.634 -7.492 -22.203 1.00 86.88 66 CYS A O 1
ATOM 535 N N . PRO A 1 67 ? 5.244 -8.932 -21.567 1.00 83.00 67 PRO A N 1
ATOM 536 C CA . PRO A 1 67 ? 5.083 -9.797 -22.734 1.00 83.00 67 PRO A CA 1
ATOM 537 C C . PRO A 1 67 ? 3.721 -10.509 -22.770 1.00 83.00 67 PRO A C 1
ATOM 539 O O . PRO A 1 67 ? 3.333 -11.012 -23.814 1.00 83.00 67 PRO A O 1
ATOM 542 N N . GLU A 1 68 ? 2.992 -10.548 -21.649 1.00 84.19 68 GLU A N 1
ATOM 543 C CA . GLU A 1 68 ? 1.745 -11.310 -21.506 1.00 84.19 68 GLU A CA 1
ATOM 544 C C . GLU A 1 68 ? 0.487 -10.442 -21.674 1.00 84.19 68 GLU A C 1
ATOM 546 O O . GLU A 1 68 ? -0.548 -10.944 -22.097 1.00 84.19 68 GLU A O 1
ATOM 551 N N . CYS A 1 69 ? 0.557 -9.137 -21.379 1.00 86.75 69 CYS A N 1
ATOM 552 C CA . CYS A 1 69 ? -0.588 -8.222 -21.511 1.00 86.75 69 CYS A CA 1
ATOM 553 C C . CYS A 1 69 ? -0.266 -6.860 -22.144 1.00 86.75 69 CYS A C 1
ATOM 555 O O . CYS A 1 69 ? -1.137 -5.999 -22.228 1.00 86.75 69 CYS A O 1
ATOM 557 N N . GLY A 1 70 ? 0.985 -6.610 -22.537 1.00 84.19 70 GLY A N 1
ATOM 558 C CA . GLY A 1 70 ? 1.408 -5.339 -23.135 1.00 84.19 70 GLY A CA 1
ATOM 559 C C . GLY A 1 70 ? 1.481 -4.147 -22.170 1.00 84.19 70 GLY A C 1
ATOM 560 O O . GLY A 1 70 ? 1.834 -3.046 -22.593 1.00 84.19 70 GLY A O 1
ATOM 561 N N . GLY A 1 71 ? 1.192 -4.332 -20.874 1.00 85.44 71 GLY A N 1
ATOM 562 C CA . GLY A 1 71 ? 1.247 -3.261 -19.874 1.00 85.44 71 GLY A CA 1
ATOM 563 C C . GLY A 1 71 ? 2.635 -2.618 -19.781 1.00 85.44 71 GLY A C 1
ATOM 564 O O . GLY A 1 71 ? 3.638 -3.323 -19.691 1.00 85.44 71 GLY A O 1
ATOM 565 N N . LYS A 1 72 ? 2.714 -1.282 -19.800 1.00 88.06 72 LYS A N 1
ATOM 566 C CA . LYS A 1 72 ? 3.987 -0.539 -19.806 1.00 88.06 72 LYS A CA 1
ATOM 567 C C . LYS A 1 72 ? 4.395 -0.138 -18.389 1.00 88.06 72 LYS A C 1
ATOM 569 O O . LYS A 1 72 ? 3.654 0.558 -17.699 1.00 88.06 72 LYS A O 1
ATOM 574 N N . PHE A 1 73 ? 5.605 -0.515 -17.977 1.00 87.44 73 PHE A N 1
ATOM 575 C CA . PHE A 1 73 ? 6.135 -0.195 -16.648 1.00 87.44 73 PHE A CA 1
ATOM 576 C C . PHE A 1 73 ? 7.392 0.668 -16.733 1.00 87.44 73 PHE A C 1
ATOM 578 O O . PHE A 1 73 ? 8.309 0.379 -17.498 1.00 87.44 73 PHE A O 1
ATOM 585 N N . ALA A 1 74 ? 7.466 1.704 -15.894 1.00 84.94 74 ALA A N 1
ATOM 586 C CA . ALA A 1 74 ? 8.587 2.649 -15.882 1.00 84.94 74 ALA A CA 1
ATOM 587 C C . ALA A 1 74 ? 9.932 2.010 -15.483 1.00 84.94 74 ALA A C 1
ATOM 589 O O . ALA A 1 74 ? 10.982 2.480 -15.903 1.00 84.94 74 ALA A O 1
ATOM 590 N N . ILE A 1 75 ? 9.911 0.938 -14.680 1.00 85.12 75 ILE A N 1
ATOM 591 C CA . ILE A 1 75 ? 11.111 0.251 -14.181 1.00 85.12 75 ILE A CA 1
ATOM 592 C C . ILE A 1 75 ? 10.931 -1.270 -14.203 1.00 85.12 75 ILE A C 1
ATOM 594 O O . ILE A 1 75 ? 9.812 -1.770 -14.058 1.00 85.12 75 ILE A O 1
ATOM 598 N N . TRP A 1 76 ? 12.040 -2.002 -14.344 1.00 81.25 76 TRP A N 1
ATOM 599 C CA . TRP A 1 76 ? 12.047 -3.464 -14.471 1.00 81.25 76 TRP A CA 1
ATOM 600 C C . TRP A 1 76 ? 11.475 -4.185 -13.240 1.00 81.25 76 TRP A C 1
ATOM 602 O O . TRP A 1 76 ? 10.683 -5.109 -13.398 1.00 81.25 76 TRP A O 1
ATOM 612 N N . ASP A 1 77 ? 11.781 -3.719 -12.021 1.00 82.56 77 ASP A N 1
ATOM 613 C CA . ASP A 1 77 ? 11.229 -4.291 -10.776 1.00 82.56 77 ASP A CA 1
ATOM 614 C C . ASP A 1 77 ? 9.691 -4.258 -10.759 1.00 82.56 77 ASP A C 1
ATOM 616 O O . ASP A 1 77 ? 9.029 -5.241 -10.422 1.00 82.56 77 ASP A O 1
ATOM 620 N N . SER A 1 78 ? 9.105 -3.145 -11.212 1.00 85.06 78 SER A N 1
ATOM 621 C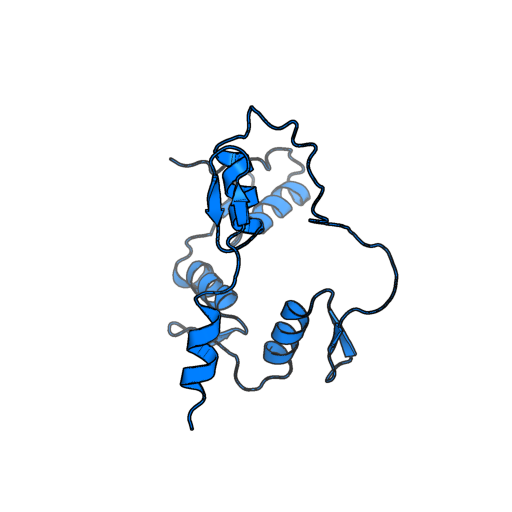 CA . SER A 1 78 ? 7.652 -2.999 -11.319 1.00 85.06 78 SER A CA 1
ATOM 622 C C . SER A 1 78 ? 7.051 -3.956 -12.349 1.00 85.06 78 SER A C 1
ATOM 624 O O . SER A 1 78 ? 5.994 -4.523 -12.074 1.00 85.06 78 SER A O 1
ATOM 626 N N . LEU A 1 79 ? 7.724 -4.178 -13.486 1.00 85.44 79 LEU A N 1
ATOM 627 C CA . LEU A 1 79 ? 7.297 -5.164 -14.482 1.00 85.44 79 LEU A CA 1
ATOM 628 C C . LEU A 1 79 ? 7.354 -6.591 -13.918 1.00 85.44 79 LEU A C 1
ATOM 630 O O . LEU A 1 79 ? 6.380 -7.332 -14.038 1.00 85.44 79 LEU A O 1
ATOM 634 N N . GLN A 1 80 ? 8.465 -6.982 -13.289 1.00 84.06 80 GLN A N 1
ATOM 635 C CA . GLN A 1 80 ? 8.610 -8.325 -12.715 1.00 84.06 80 GLN A CA 1
ATOM 636 C C . GLN A 1 80 ? 7.566 -8.589 -11.635 1.00 84.06 80 GLN A C 1
ATOM 638 O O . GLN A 1 80 ? 6.933 -9.647 -11.617 1.00 84.06 80 GLN A O 1
ATOM 643 N N . ARG A 1 81 ? 7.332 -7.601 -10.766 1.00 81.44 81 ARG A N 1
ATOM 644 C CA . ARG A 1 81 ? 6.288 -7.682 -9.745 1.00 81.44 81 ARG A CA 1
ATOM 645 C C . ARG A 1 81 ? 4.907 -7.844 -10.371 1.00 81.44 81 ARG A C 1
ATOM 647 O O . ARG A 1 81 ? 4.156 -8.714 -9.936 1.00 81.44 81 ARG A O 1
ATOM 654 N N . HIS A 1 82 ? 4.585 -7.035 -11.380 1.00 85.50 82 HIS A N 1
ATOM 655 C CA . HIS A 1 82 ? 3.325 -7.146 -12.105 1.00 85.50 82 HIS A CA 1
ATOM 656 C C . HIS A 1 82 ? 3.157 -8.550 -12.686 1.00 85.50 82 HIS A C 1
ATOM 658 O O . HIS A 1 82 ? 2.179 -9.219 -12.356 1.00 85.50 82 HIS A O 1
ATOM 664 N N . ARG A 1 83 ? 4.150 -9.025 -13.444 1.00 83.81 83 ARG A N 1
ATOM 665 C CA . ARG A 1 83 ? 4.142 -10.346 -14.072 1.00 83.81 83 ARG A CA 1
ATOM 666 C C . ARG A 1 83 ? 3.864 -11.450 -13.058 1.00 83.81 83 ARG A C 1
ATOM 668 O O . ARG A 1 83 ? 2.964 -12.258 -13.249 1.00 83.81 83 ARG A O 1
ATOM 675 N N . LYS A 1 84 ? 4.566 -11.429 -11.926 1.00 80.94 84 LYS A N 1
ATOM 676 C CA . LYS A 1 84 ? 4.409 -12.447 -10.885 1.00 80.94 84 LYS A CA 1
ATOM 677 C C . LYS A 1 84 ? 3.049 -12.386 -10.179 1.00 80.94 84 LYS A C 1
ATOM 679 O O . LYS A 1 84 ? 2.517 -13.424 -9.808 1.00 80.94 84 LYS A O 1
ATOM 684 N N . SER A 1 85 ? 2.481 -11.189 -10.018 1.00 77.56 85 SER A N 1
ATOM 685 C CA . SER A 1 85 ? 1.183 -10.994 -9.354 1.00 77.56 85 SER A CA 1
ATOM 686 C C . SER A 1 85 ? -0.045 -11.229 -10.234 1.00 77.56 85 SER A C 1
ATOM 688 O O . SER A 1 85 ? -1.066 -11.677 -9.720 1.00 77.56 85 SER A O 1
ATOM 690 N N . VAL A 1 86 ? 0.033 -10.880 -11.521 1.00 79.81 86 VAL A N 1
ATOM 691 C CA . VAL A 1 86 ? -1.106 -10.888 -12.454 1.00 79.81 86 VAL A CA 1
ATOM 692 C C . VAL A 1 86 ? -1.100 -12.143 -13.316 1.00 79.81 86 VAL A C 1
ATOM 694 O O . VAL A 1 86 ? -2.156 -12.714 -13.563 1.00 79.81 86 VAL A O 1
ATOM 697 N N . HIS A 1 87 ? 0.082 -12.593 -13.733 1.00 82.00 87 HIS A N 1
ATOM 698 C CA . HIS A 1 87 ? 0.237 -13.724 -14.643 1.00 82.00 87 HIS A CA 1
ATOM 699 C C . HIS A 1 87 ? 0.850 -14.970 -13.982 1.00 82.00 87 HIS A C 1
ATOM 701 O O . HIS A 1 87 ? 0.724 -16.083 -14.487 1.00 82.00 87 HIS A O 1
ATOM 707 N N . GLY A 1 88 ? 1.482 -14.816 -12.816 1.00 72.69 88 GLY A N 1
ATOM 708 C CA . GLY A 1 88 ? 1.980 -15.934 -12.020 1.00 72.69 88 GLY A CA 1
ATOM 709 C C . GLY A 1 88 ? 0.864 -16.656 -11.257 1.00 72.69 88 GLY A C 1
ATOM 710 O O . GLY A 1 88 ? 0.033 -16.026 -10.606 1.00 72.69 88 GLY A O 1
ATOM 711 N N . LYS A 1 89 ? 0.880 -17.996 -11.272 1.00 62.47 89 LYS A N 1
ATOM 712 C CA . LYS A 1 89 ? -0.057 -18.837 -10.497 1.00 62.47 89 LYS A CA 1
ATOM 713 C C . LYS A 1 89 ? 0.293 -18.939 -9.002 1.00 62.47 89 LYS A C 1
ATOM 715 O O . LYS A 1 89 ? -0.568 -19.288 -8.204 1.00 62.47 89 LYS A O 1
ATOM 720 N N . GLU A 1 90 ? 1.522 -18.599 -8.606 1.00 61.03 90 GLU A N 1
ATOM 721 C CA . GLU A 1 90 ? 2.111 -19.063 -7.335 1.00 61.03 90 GLU A CA 1
ATOM 722 C C . GLU A 1 90 ? 2.552 -17.947 -6.369 1.00 61.03 90 GLU A C 1
ATOM 724 O O . GLU A 1 90 ? 3.424 -18.144 -5.530 1.00 61.03 90 GLU A O 1
ATOM 729 N N . GLN A 1 91 ? 1.998 -16.735 -6.461 1.00 58.47 91 GLN A N 1
ATOM 730 C CA . GLN A 1 91 ? 2.444 -15.645 -5.582 1.00 58.47 91 GLN A CA 1
ATOM 731 C C . GLN A 1 91 ? 1.327 -14.968 -4.809 1.00 58.47 91 GLN A C 1
ATOM 733 O O . GLN A 1 91 ? 1.136 -13.753 -4.852 1.00 58.47 91 GLN A O 1
ATOM 738 N N . ARG A 1 92 ? 0.599 -15.783 -4.053 1.00 69.81 92 ARG A N 1
ATOM 739 C CA . ARG A 1 92 ? -0.326 -15.290 -3.045 1.00 69.81 92 ARG A CA 1
ATOM 740 C C . ARG A 1 92 ? 0.245 -15.601 -1.668 1.00 69.81 92 ARG A C 1
ATOM 742 O O . ARG A 1 92 ? 0.561 -16.738 -1.352 1.00 69.81 92 ARG A O 1
ATOM 749 N N . HIS A 1 93 ? 0.407 -14.564 -0.867 1.00 80.25 93 HIS A N 1
ATOM 750 C CA . HIS A 1 93 ? 0.684 -14.669 0.551 1.00 80.25 93 HIS A CA 1
ATOM 751 C C . HIS A 1 93 ? -0.650 -14.814 1.273 1.00 80.25 93 HIS A C 1
ATOM 753 O O . HIS A 1 93 ? -1.463 -13.884 1.261 1.00 80.25 93 HIS A O 1
ATOM 759 N N . THR A 1 94 ? -0.875 -15.982 1.857 1.00 83.31 94 THR A N 1
ATOM 760 C CA . THR A 1 94 ? -2.064 -16.268 2.655 1.00 83.31 94 THR A CA 1
ATOM 761 C C . THR A 1 94 ? -1.944 -15.590 4.012 1.00 83.31 94 THR A C 1
ATOM 763 O O . THR A 1 94 ? -0.876 -15.569 4.619 1.00 83.31 94 THR A O 1
ATOM 766 N N . CYS A 1 95 ? -3.031 -14.988 4.474 1.00 88.31 95 CYS A N 1
ATOM 767 C CA . CYS A 1 95 ? -3.165 -14.591 5.862 1.00 88.31 95 CYS A CA 1
ATOM 768 C C . CYS A 1 95 ? -3.586 -15.801 6.685 1.00 88.31 95 CYS A C 1
ATOM 770 O O . CYS A 1 95 ? -4.682 -16.308 6.479 1.00 88.31 95 CYS A O 1
ATOM 772 N N . ASP A 1 96 ? -2.754 -16.224 7.631 1.00 86.94 96 ASP A N 1
ATOM 773 C CA . ASP A 1 96 ? -3.051 -17.394 8.468 1.00 86.94 96 ASP A CA 1
ATOM 774 C C . ASP A 1 96 ? -4.271 -17.173 9.381 1.00 86.94 96 ASP A C 1
ATOM 776 O O . ASP A 1 96 ? -4.945 -18.123 9.755 1.00 86.94 96 ASP A O 1
ATOM 780 N N . GLU A 1 97 ? -4.608 -15.915 9.690 1.00 86.69 97 GLU A N 1
ATOM 781 C CA . GLU A 1 97 ? -5.745 -15.573 10.557 1.00 86.69 97 GLU A CA 1
ATOM 782 C C . GLU A 1 97 ? -7.108 -15.637 9.845 1.00 86.69 97 GLU A C 1
ATOM 784 O O . GLU A 1 97 ? -8.130 -15.827 10.497 1.00 86.69 97 GLU A O 1
ATOM 789 N N . CYS A 1 98 ? -7.166 -15.446 8.521 1.00 88.69 98 CYS A N 1
ATOM 790 C CA . CYS A 1 98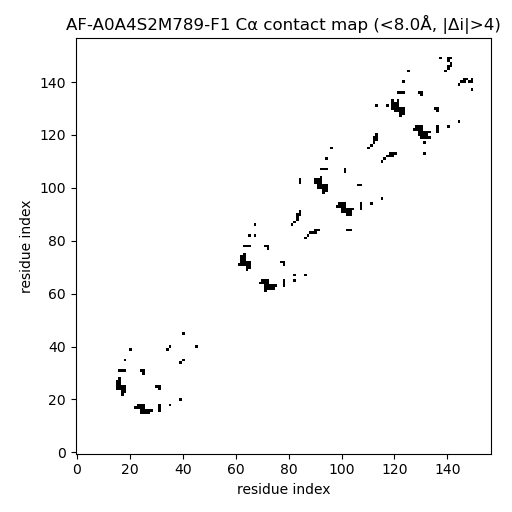 ? -8.444 -15.414 7.787 1.00 88.69 98 CYS A CA 1
ATOM 791 C C . CYS A 1 98 ? -8.425 -16.091 6.410 1.00 88.69 98 CYS A C 1
ATOM 793 O O . CYS A 1 98 ? -9.377 -15.959 5.641 1.00 88.69 98 CYS A O 1
ATOM 795 N N . GLY A 1 99 ? -7.331 -16.754 6.044 1.00 83.44 99 GLY A N 1
ATOM 796 C CA . GLY A 1 99 ? -7.147 -17.397 4.741 1.00 83.44 99 GLY A CA 1
ATOM 797 C C . GLY A 1 99 ? -7.040 -16.429 3.557 1.00 83.44 99 GLY A C 1
ATOM 798 O O . GLY A 1 99 ? -6.961 -16.865 2.408 1.00 83.44 99 GLY A O 1
ATOM 799 N N . LYS A 1 100 ? -7.042 -15.107 3.784 1.00 84.38 100 LYS A N 1
ATOM 800 C CA . LYS A 1 100 ? -7.073 -14.132 2.688 1.00 84.38 100 LYS A CA 1
ATOM 801 C C . LYS A 1 100 ? -5.772 -14.142 1.897 1.00 84.38 100 LYS A C 1
ATOM 803 O O . LYS A 1 100 ? -4.690 -13.954 2.443 1.00 84.38 100 LYS A O 1
ATOM 808 N N . LEU A 1 101 ? -5.901 -14.286 0.585 1.00 84.12 101 LEU A N 1
ATOM 809 C CA . LEU A 1 101 ? -4.783 -14.335 -0.343 1.00 84.12 101 LEU A CA 1
ATOM 810 C C . LEU A 1 101 ? -4.413 -12.936 -0.844 1.00 84.12 101 LEU A C 1
ATOM 812 O O . LEU A 1 101 ? -5.257 -12.227 -1.394 1.00 84.12 101 LEU A O 1
ATOM 816 N N . LEU A 1 102 ? -3.147 -12.545 -0.689 1.00 83.50 102 LEU A N 1
ATOM 817 C CA . LEU A 1 102 ? -2.648 -11.230 -1.100 1.00 83.50 102 LEU A CA 1
ATOM 818 C C . LEU A 1 102 ? -1.418 -11.340 -1.993 1.00 83.50 102 LEU A C 1
ATOM 820 O O . LEU A 1 102 ? -0.529 -12.144 -1.747 1.00 83.50 102 LEU A O 1
ATOM 824 N N . SER A 1 103 ? -1.321 -10.486 -3.007 1.00 79.56 103 SER A N 1
ATOM 825 C CA . SER A 1 103 ? -0.290 -10.600 -4.047 1.00 79.56 103 SER A CA 1
ATOM 826 C C . SER A 1 103 ? 1.133 -10.323 -3.547 1.00 79.56 103 SER A C 1
ATOM 828 O O . SER A 1 103 ? 2.107 -10.736 -4.172 1.00 79.56 103 SER A O 1
ATOM 830 N N . HIS A 1 104 ? 1.292 -9.599 -2.430 1.00 78.94 104 HIS A N 1
ATOM 831 C CA . HIS A 1 104 ? 2.606 -9.185 -1.925 1.00 78.94 104 HIS A CA 1
ATOM 832 C C . HIS A 1 104 ? 2.716 -9.267 -0.400 1.00 78.94 104 HIS A C 1
ATOM 834 O O . HIS A 1 104 ? 1.796 -8.880 0.320 1.00 78.94 104 HIS A O 1
AT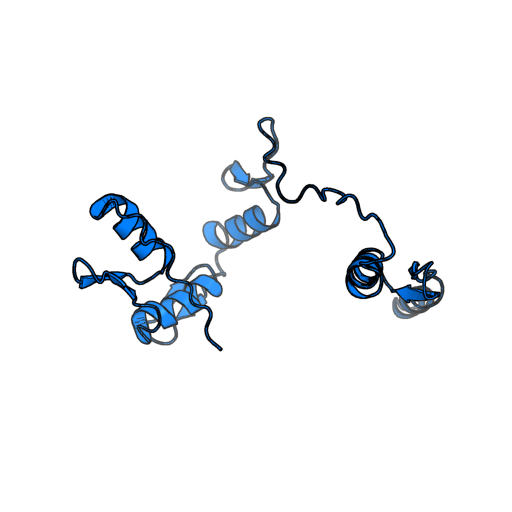OM 840 N N . LYS A 1 105 ? 3.905 -9.623 0.110 1.00 83.50 105 LYS A N 1
ATOM 841 C CA . LYS A 1 105 ? 4.204 -9.656 1.555 1.00 83.50 105 LYS A CA 1
ATOM 842 C C . LYS A 1 105 ? 3.892 -8.330 2.259 1.00 83.50 105 LYS A C 1
ATOM 844 O O . LYS A 1 105 ? 3.299 -8.328 3.330 1.00 83.50 105 LYS A O 1
ATOM 849 N N . ARG A 1 106 ? 4.205 -7.187 1.630 1.00 85.19 106 ARG A N 1
ATOM 850 C CA . ARG A 1 106 ? 3.860 -5.855 2.168 1.00 85.19 106 ARG A CA 1
ATOM 851 C C . ARG A 1 106 ? 2.347 -5.671 2.326 1.00 85.19 106 ARG A C 1
ATOM 853 O O . ARG A 1 106 ? 1.919 -5.066 3.307 1.00 85.19 106 ARG A O 1
ATOM 860 N N . GLN A 1 107 ? 1.552 -6.173 1.378 1.00 86.06 107 GLN A N 1
ATOM 861 C CA . GLN A 1 107 ? 0.092 -6.125 1.472 1.00 86.06 107 GLN A CA 1
ATOM 862 C C . GLN A 1 107 ? -0.402 -7.023 2.606 1.00 86.06 107 GLN A C 1
ATOM 864 O O . GLN A 1 107 ? -1.253 -6.578 3.365 1.00 86.06 107 GLN A O 1
ATOM 869 N N . LEU A 1 108 ? 0.177 -8.215 2.786 1.00 88.62 108 LEU A N 1
ATOM 870 C CA . LEU A 1 108 ? -0.148 -9.096 3.911 1.00 88.62 108 LEU A CA 1
ATOM 871 C C . LEU A 1 108 ? 0.161 -8.453 5.267 1.00 88.62 108 LEU A C 1
ATOM 873 O O . LEU A 1 108 ? -0.716 -8.356 6.122 1.00 88.62 108 LEU A O 1
ATOM 877 N N . SER A 1 109 ? 1.370 -7.919 5.448 1.00 88.50 109 SER A N 1
ATOM 878 C CA . SER A 1 109 ? 1.732 -7.224 6.689 1.00 88.50 109 SER A CA 1
ATOM 879 C C . SER A 1 109 ? 0.850 -6.001 6.950 1.00 88.50 109 SER A C 1
ATOM 881 O O . SER A 1 109 ? 0.578 -5.651 8.097 1.00 88.50 109 SER A O 1
ATOM 883 N N . GLN A 1 110 ? 0.409 -5.304 5.903 1.00 86.62 110 GLN A N 1
ATOM 884 C CA . GLN A 1 110 ? -0.544 -4.212 6.053 1.00 86.62 110 GLN A CA 1
ATOM 885 C C . GLN A 1 110 ? -1.936 -4.722 6.433 1.00 86.62 110 GLN A C 1
ATOM 887 O O . GLN A 1 110 ? -2.530 -4.182 7.359 1.00 86.62 110 GLN A O 1
ATOM 892 N N . HIS A 1 111 ? -2.426 -5.761 5.765 1.00 89.31 111 HIS A N 1
ATOM 893 C CA . HIS A 1 111 ? -3.715 -6.381 6.041 1.00 89.31 111 HIS A CA 1
ATOM 894 C C . HIS A 1 111 ? -3.822 -6.839 7.498 1.00 89.31 111 HIS A C 1
ATOM 896 O O . HIS A 1 111 ? -4.750 -6.414 8.180 1.00 89.31 111 HIS A O 1
ATOM 902 N N . ILE A 1 112 ? -2.830 -7.576 8.005 1.00 88.94 112 ILE A N 1
ATOM 903 C CA . ILE A 1 112 ? -2.790 -8.021 9.408 1.00 88.94 112 ILE A CA 1
ATOM 904 C C . ILE A 1 112 ? -2.887 -6.825 10.358 1.00 88.94 112 ILE A C 1
ATOM 906 O O . ILE A 1 112 ? -3.722 -6.782 11.260 1.00 88.94 112 ILE A O 1
ATOM 910 N N . ARG A 1 113 ? -2.076 -5.789 10.127 1.00 86.62 113 ARG A N 1
ATOM 911 C CA . ARG A 1 113 ? -2.045 -4.620 11.017 1.00 86.62 113 ARG A CA 1
ATOM 912 C C . ARG A 1 113 ? -3.332 -3.792 10.965 1.00 86.62 113 ARG A C 1
ATOM 914 O O . ARG A 1 113 ? -3.641 -3.120 11.941 1.00 86.62 113 ARG A O 1
ATOM 921 N N . GLN A 1 114 ? -4.067 -3.821 9.856 1.00 85.06 114 GLN A N 1
ATOM 922 C CA . GLN A 1 114 ? -5.286 -3.031 9.663 1.00 85.06 114 GLN A CA 1
ATOM 923 C C . GLN A 1 114 ? -6.561 -3.760 10.082 1.00 85.06 114 GLN A C 1
ATOM 925 O O . GLN A 1 114 ? -7.431 -3.142 10.692 1.00 85.06 114 GLN A O 1
ATOM 930 N N . VAL A 1 115 ? -6.674 -5.038 9.723 1.00 84.75 115 VAL A N 1
ATOM 931 C CA . VAL A 1 115 ? -7.897 -5.835 9.876 1.00 84.75 115 VAL A CA 1
ATOM 932 C C . VAL A 1 115 ? -7.892 -6.569 11.208 1.00 84.75 115 VAL A C 1
ATOM 934 O O . VAL A 1 115 ? -8.856 -6.459 11.958 1.00 84.75 115 VAL A O 1
ATOM 937 N N . HIS A 1 116 ? -6.787 -7.239 11.527 1.00 86.31 116 HIS A N 1
ATOM 938 C CA . HIS A 1 116 ? -6.691 -8.078 12.718 1.00 86.31 116 HIS A CA 1
ATOM 939 C C . HIS A 1 116 ? -6.236 -7.286 13.943 1.00 86.31 116 HIS A C 1
ATOM 941 O O . HIS A 1 116 ? -6.848 -7.364 15.001 1.00 86.31 116 HIS A O 1
ATOM 947 N N . ARG A 1 117 ? -5.211 -6.438 13.790 1.00 83.56 117 ARG A N 1
ATOM 948 C CA . ARG A 1 117 ? -4.629 -5.704 14.929 1.00 83.56 117 ARG A CA 1
ATOM 949 C C . ARG A 1 117 ? -5.137 -4.272 15.103 1.00 83.56 117 ARG A C 1
ATOM 951 O O . ARG A 1 117 ? -4.870 -3.664 16.129 1.00 83.56 117 ARG A O 1
ATOM 958 N N . ARG A 1 118 ? -5.805 -3.702 14.089 1.00 76.56 118 ARG A N 1
ATOM 959 C CA . ARG A 1 118 ? -6.319 -2.311 14.067 1.00 76.56 118 ARG A CA 1
ATOM 960 C C . ARG A 1 118 ? -5.293 -1.211 14.434 1.00 76.56 118 ARG A C 1
ATOM 962 O O . ARG A 1 118 ? -5.675 -0.083 14.714 1.00 76.56 118 ARG A O 1
ATOM 969 N N . ILE A 1 119 ? -3.990 -1.493 14.341 1.00 72.12 119 ILE A N 1
ATOM 970 C CA . ILE A 1 119 ? -2.889 -0.651 14.861 1.00 72.12 119 ILE A CA 1
ATOM 971 C C . ILE A 1 119 ? -2.781 0.710 14.153 1.00 72.12 119 ILE A C 1
ATOM 973 O O . ILE A 1 119 ? -2.397 1.702 14.760 1.00 72.12 119 ILE A O 1
ATOM 977 N N . TYR A 1 120 ? -3.095 0.775 12.857 1.00 69.12 120 TYR A N 1
ATOM 978 C CA . TYR A 1 120 ? -2.937 1.999 12.052 1.00 69.12 120 TYR A CA 1
ATOM 979 C C . TYR A 1 120 ? -4.243 2.749 11.806 1.00 69.12 120 TYR A C 1
ATOM 981 O O . TYR A 1 120 ? -4.325 3.550 10.872 1.00 69.12 120 TYR A O 1
ATOM 989 N N . GLN A 1 121 ? -5.270 2.474 12.605 1.00 75.12 121 GLN A N 1
ATOM 990 C CA . GLN A 1 121 ? -6.505 3.233 12.543 1.00 75.12 121 GLN A CA 1
ATOM 991 C C . GLN A 1 121 ? -6.257 4.627 13.130 1.00 75.12 121 GLN A C 1
ATOM 993 O O . GLN A 1 121 ? -6.009 4.775 14.322 1.00 75.12 121 GLN A O 1
ATOM 998 N N . LYS A 1 122 ? -6.256 5.647 12.271 1.00 78.50 122 LYS A N 1
ATOM 999 C CA . LYS A 1 122 ? -6.177 7.054 12.672 1.00 78.50 122 LYS A CA 1
ATOM 1000 C C . LYS A 1 122 ? -7.552 7.676 12.503 1.00 78.50 122 LYS A C 1
ATOM 1002 O O . LYS A 1 122 ? -8.173 7.521 11.450 1.00 78.50 122 LYS A O 1
ATOM 1007 N N . GLN A 1 123 ? -8.026 8.343 13.542 1.00 84.31 123 GLN A N 1
ATOM 1008 C CA . GLN A 1 123 ? -9.308 9.026 13.531 1.00 84.31 123 GLN A CA 1
ATOM 1009 C C . GLN A 1 123 ? -9.109 10.479 13.097 1.00 84.31 123 GLN A C 1
ATOM 1011 O O . GLN A 1 123 ? -8.144 11.120 13.500 1.00 84.31 123 GLN A O 1
ATOM 1016 N N . CYS A 1 124 ? -10.004 10.984 12.254 1.00 85.81 124 CYS A N 1
ATOM 1017 C CA . CYS A 1 124 ? -10.114 12.410 11.995 1.00 85.81 124 CYS A CA 1
ATOM 1018 C C . CYS A 1 124 ? -10.667 13.090 13.241 1.00 85.81 124 CYS A C 1
ATOM 1020 O O . CYS A 1 124 ? -11.749 12.737 13.698 1.00 85.81 124 CYS A O 1
ATOM 1022 N N . GLU A 1 125 ? -9.951 14.069 13.774 1.00 85.06 125 GLU A N 1
ATOM 1023 C CA . GLU A 1 125 ? -10.364 14.763 14.996 1.00 85.06 125 GLU A CA 1
ATOM 1024 C C . GLU A 1 125 ? -11.590 15.664 14.760 1.00 85.06 125 GLU A C 1
ATOM 1026 O O . GLU A 1 125 ? -12.412 15.822 15.658 1.00 85.06 125 GLU A O 1
ATOM 1031 N N . LEU A 1 126 ? -11.785 16.144 13.524 1.00 85.62 126 LEU A N 1
ATOM 1032 C CA . LEU A 1 126 ? -12.880 17.048 13.148 1.00 85.62 126 LEU A CA 1
ATOM 1033 C C . LEU A 1 126 ? -14.232 16.338 12.994 1.00 85.62 126 LEU A C 1
ATOM 1035 O O . LEU A 1 126 ? -15.258 16.851 13.430 1.00 85.62 126 LEU A O 1
ATOM 1039 N N . CYS A 1 127 ? -14.259 15.152 12.377 1.00 89.00 127 CYS A N 1
ATOM 1040 C CA . CYS A 1 127 ? -15.511 14.428 12.102 1.00 89.00 127 CYS A CA 1
ATOM 1041 C C . CYS A 1 127 ? -15.553 12.996 12.650 1.00 89.00 127 CYS A C 1
ATOM 1043 O O . CYS A 1 127 ? -16.483 12.243 12.359 1.00 89.00 127 CYS A O 1
ATOM 1045 N N . ARG A 1 128 ? -14.534 12.590 13.414 1.00 85.38 128 ARG A N 1
ATOM 1046 C CA . ARG A 1 128 ? -14.404 11.267 14.047 1.00 85.38 128 ARG A CA 1
ATOM 1047 C C . ARG A 1 128 ? -14.409 10.069 13.091 1.00 85.38 128 ARG A C 1
ATOM 1049 O O . ARG A 1 128 ? -14.488 8.926 13.544 1.00 85.38 128 ARG A O 1
ATOM 1056 N N . LYS A 1 129 ? -14.246 10.284 11.780 1.00 85.62 129 LYS A N 1
ATOM 1057 C CA . LYS A 1 129 ? -14.090 9.195 10.802 1.00 85.62 129 LYS A CA 1
ATOM 1058 C C . LYS A 1 129 ? -12.744 8.494 10.958 1.00 85.62 129 LYS A C 1
ATOM 1060 O O . LYS A 1 129 ? -11.705 9.141 11.050 1.00 85.62 129 LYS A O 1
ATOM 1065 N N . THR A 1 130 ? -12.761 7.166 10.930 1.00 84.62 130 THR A N 1
ATOM 1066 C CA . THR A 1 130 ? -11.564 6.336 11.103 1.00 84.62 130 THR A CA 1
ATOM 1067 C C . THR A 1 130 ? -10.999 5.889 9.761 1.00 84.62 130 THR A C 1
ATOM 1069 O O . THR A 1 130 ? -11.711 5.358 8.911 1.00 84.62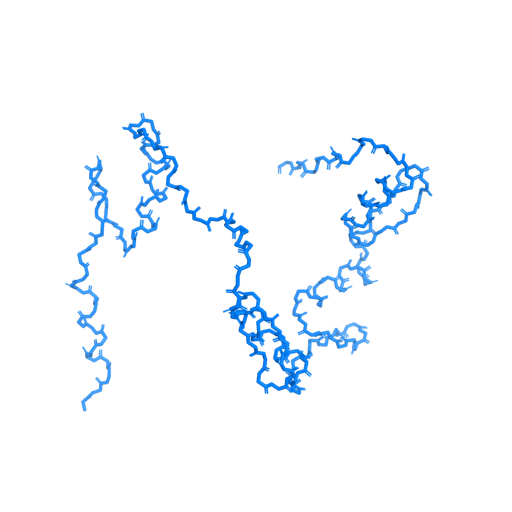 130 THR A O 1
ATOM 1072 N N . PHE A 1 131 ? -9.690 6.043 9.591 1.00 84.88 131 PHE A N 1
ATOM 1073 C CA . PHE A 1 131 ? -8.965 5.671 8.383 1.00 84.88 131 PHE A CA 1
ATOM 1074 C C . PHE A 1 131 ? -7.904 4.632 8.706 1.00 84.88 131 PHE A C 1
ATOM 1076 O O . PHE A 1 131 ? -7.161 4.757 9.673 1.00 84.88 131 PHE A O 1
ATOM 1083 N N . SER A 1 132 ? -7.774 3.620 7.852 1.00 82.06 132 SER A N 1
ATOM 1084 C CA . SER A 1 132 ? -6.785 2.550 8.028 1.00 82.06 132 SER A CA 1
ATOM 1085 C C . SER A 1 132 ? -5.356 2.953 7.636 1.00 82.06 132 SER A C 1
ATOM 1087 O O . SER A 1 132 ? -4.419 2.171 7.829 1.00 82.06 132 SER A O 1
ATOM 1089 N N . ARG A 1 133 ? -5.178 4.127 7.010 1.00 81.00 133 ARG A N 1
ATOM 1090 C CA . ARG A 1 133 ? -3.894 4.621 6.489 1.00 81.00 133 ARG A CA 1
ATOM 1091 C C . ARG A 1 133 ? -3.761 6.134 6.713 1.00 81.00 133 ARG A C 1
ATOM 1093 O O . ARG A 1 133 ? -4.718 6.846 6.409 1.00 81.00 133 ARG A O 1
ATOM 1100 N N . PRO A 1 134 ? -2.574 6.636 7.106 1.00 82.69 134 PRO A N 1
ATOM 1101 C CA . PRO A 1 134 ? -2.338 8.067 7.325 1.00 82.69 134 PRO A CA 1
ATOM 1102 C C . PRO A 1 134 ? -2.636 8.939 6.102 1.00 82.69 134 PRO A C 1
ATOM 1104 O O . PRO A 1 134 ? -3.336 9.933 6.225 1.00 82.69 134 PRO A O 1
ATOM 1107 N N . TYR A 1 135 ? -2.207 8.524 4.903 1.00 85.94 135 TYR A N 1
ATOM 1108 C CA . TYR A 1 135 ? -2.494 9.287 3.681 1.00 85.94 135 TYR A CA 1
ATOM 1109 C C . TYR A 1 135 ? -4.001 9.383 3.387 1.00 85.94 135 TYR A C 1
ATOM 1111 O O . TYR A 1 135 ? -4.449 10.320 2.737 1.00 85.94 135 TYR A O 1
ATOM 1119 N N . GLY A 1 136 ? -4.788 8.388 3.820 1.00 88.38 136 GLY A N 1
ATOM 1120 C CA . GLY A 1 136 ? -6.236 8.378 3.630 1.00 88.38 136 GLY A CA 1
ATOM 1121 C C . GLY A 1 136 ? -6.912 9.420 4.511 1.00 88.38 136 GLY A C 1
ATOM 1122 O O . GLY A 1 136 ? -7.793 10.124 4.029 1.00 88.38 136 GLY A O 1
ATOM 1123 N N . LEU A 1 137 ? -6.444 9.545 5.757 1.00 88.25 137 LEU A N 1
ATOM 1124 C CA . LEU A 1 137 ? -6.848 10.608 6.670 1.00 88.25 137 LEU A CA 1
ATOM 1125 C C . LEU A 1 137 ? -6.414 11.982 6.147 1.00 88.25 137 LEU A C 1
ATOM 1127 O O . LEU A 1 137 ? -7.241 12.879 6.081 1.00 88.25 137 LEU A O 1
ATOM 1131 N N . GLN A 1 138 ? -5.159 12.128 5.716 1.00 87.62 138 GLN A N 1
ATOM 1132 C CA . GLN A 1 138 ? -4.648 13.391 5.181 1.00 87.62 138 GLN A CA 1
ATOM 1133 C C . GLN A 1 138 ? -5.471 13.866 3.977 1.00 87.62 138 GLN A C 1
ATOM 1135 O O . GLN A 1 138 ? -6.020 14.961 4.004 1.00 87.62 138 GLN A O 1
ATOM 1140 N N . ARG A 1 139 ? -5.661 13.005 2.969 1.00 89.69 139 ARG A N 1
ATOM 1141 C CA . ARG A 1 139 ? -6.502 13.326 1.808 1.00 89.69 139 ARG A CA 1
ATOM 1142 C C . ARG A 1 139 ? -7.939 13.653 2.218 1.00 89.69 139 ARG A C 1
ATOM 1144 O O . ARG A 1 139 ? -8.581 14.488 1.592 1.00 89.69 139 ARG A O 1
ATOM 1151 N N . HIS A 1 140 ? -8.478 12.971 3.227 1.00 89.12 140 HIS A N 1
ATOM 1152 C CA . HIS A 1 140 ? -9.811 13.271 3.742 1.00 89.12 140 HIS A CA 1
ATOM 1153 C C . HIS A 1 140 ? -9.883 14.668 4.370 1.00 89.12 140 HIS A C 1
ATOM 1155 O O . HIS A 1 140 ? -10.815 15.400 4.061 1.00 89.12 140 HIS A O 1
ATOM 1161 N N . ILE A 1 141 ? -8.905 15.046 5.194 1.00 88.12 141 ILE A N 1
ATOM 1162 C CA . ILE A 1 141 ? -8.816 16.388 5.781 1.00 88.12 141 ILE A CA 1
ATOM 1163 C C . ILE A 1 141 ? -8.717 17.435 4.667 1.00 88.12 141 ILE A C 1
ATOM 1165 O O . ILE A 1 141 ? -9.522 18.359 4.638 1.00 88.12 141 ILE A O 1
ATOM 1169 N N . GLU A 1 142 ? -7.822 17.235 3.699 1.00 88.88 142 GLU A N 1
ATOM 1170 C CA . GLU A 1 142 ? -7.629 18.152 2.566 1.00 88.88 142 GLU A CA 1
ATOM 1171 C C . GLU A 1 142 ? -8.905 18.322 1.721 1.00 88.88 142 GLU A C 1
ATOM 1173 O O . GLU A 1 142 ? -9.258 19.434 1.350 1.00 88.88 142 GLU A O 1
ATOM 1178 N N . SER A 1 143 ? -9.624 17.230 1.435 1.00 90.88 143 SER A N 1
ATOM 1179 C CA . SER A 1 143 ? -10.795 17.259 0.539 1.00 90.88 143 SER A CA 1
ATOM 1180 C C . SER A 1 143 ? -12.126 17.599 1.211 1.00 90.88 143 SER A C 1
ATOM 1182 O O . SER A 1 143 ? -13.018 18.108 0.541 1.00 90.88 143 SER A O 1
ATOM 1184 N N . VAL A 1 144 ? -12.297 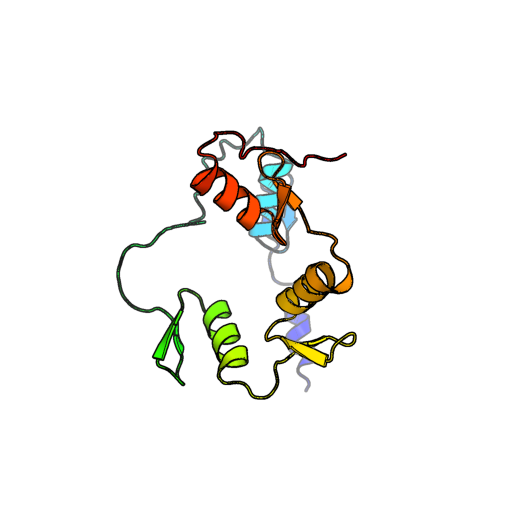17.284 2.498 1.00 88.81 144 VAL A N 1
ATOM 1185 C CA . VAL A 1 144 ? 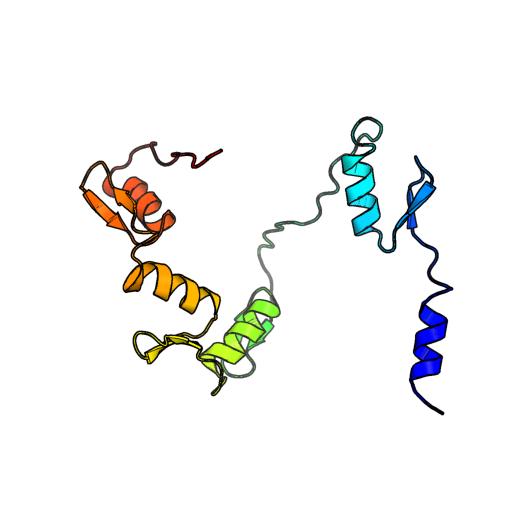-13.581 17.440 3.213 1.00 88.81 144 VAL A CA 1
ATOM 1186 C C . VAL A 1 144 ? -13.536 18.582 4.219 1.00 88.81 144 VAL A C 1
ATOM 1188 O O . VAL A 1 144 ? -14.555 19.223 4.456 1.00 88.81 144 VAL A O 1
ATOM 1191 N N . HIS A 1 145 ? -12.373 18.833 4.816 1.00 85.44 145 HIS A N 1
ATOM 1192 C CA . HIS A 1 145 ? -12.209 19.845 5.855 1.00 85.44 145 HIS A CA 1
ATOM 1193 C C . HIS A 1 145 ? -11.403 21.060 5.389 1.00 85.44 145 HIS A C 1
ATOM 1195 O O . HIS A 1 145 ? -11.358 22.042 6.118 1.00 85.44 145 HIS A O 1
ATOM 1201 N N . GLY A 1 146 ? -10.803 21.019 4.190 1.00 73.25 146 GLY A N 1
ATOM 1202 C CA . GLY A 1 146 ? -10.150 22.162 3.536 1.00 73.25 146 GLY A CA 1
ATOM 1203 C C . GLY A 1 146 ? -9.029 22.826 4.347 1.00 73.25 146 GLY A C 1
ATOM 1204 O O . GLY A 1 146 ? -8.597 23.918 3.995 1.00 73.25 146 GLY A O 1
ATOM 1205 N N . GLY A 1 147 ? -8.592 22.199 5.443 1.00 59.53 147 GLY A N 1
ATOM 1206 C CA . GLY A 1 147 ? -7.793 22.832 6.483 1.00 59.53 147 GLY A CA 1
ATOM 1207 C C . GLY A 1 147 ? -6.324 22.442 6.404 1.00 59.53 147 GLY A C 1
ATOM 1208 O O . GLY A 1 147 ? -5.990 21.259 6.347 1.00 59.53 147 GLY A O 1
ATOM 1209 N N . ASP A 1 148 ? -5.462 23.453 6.470 1.00 56.34 148 ASP A N 1
ATOM 1210 C CA . ASP A 1 148 ? -3.990 23.450 6.455 1.00 56.34 148 ASP A CA 1
ATOM 1211 C C . ASP A 1 148 ? -3.316 22.599 7.572 1.00 56.34 148 ASP A C 1
ATOM 1213 O O . ASP A 1 148 ? -2.105 22.636 7.779 1.00 56.34 148 ASP A O 1
ATOM 1217 N N . GLU A 1 149 ? -4.068 21.768 8.296 1.00 55.59 149 GLU A N 1
ATOM 1218 C CA . GLU A 1 149 ? -3.631 21.006 9.477 1.00 55.59 149 GLU A CA 1
ATOM 1219 C C . GLU A 1 149 ? -3.041 19.618 9.141 1.00 55.59 149 GLU A C 1
ATOM 1221 O O . GLU A 1 149 ? -2.896 18.741 9.993 1.00 55.59 149 GLU A O 1
ATOM 1226 N N . GLY A 1 150 ? -2.622 19.401 7.890 1.00 50.12 150 GLY A N 1
ATOM 1227 C CA . GLY A 1 150 ? -1.998 18.157 7.411 1.00 50.12 150 GLY A CA 1
ATOM 1228 C C . GLY A 1 150 ? -0.569 17.890 7.914 1.00 50.12 150 GLY A C 1
ATOM 1229 O O . GLY A 1 150 ? 0.090 16.970 7.424 1.00 50.12 150 GLY A O 1
ATOM 1230 N N . LYS A 1 151 ? -0.054 18.667 8.876 1.00 47.00 151 LYS A N 1
ATOM 1231 C CA . LYS A 1 151 ? 1.312 18.537 9.416 1.00 47.00 151 LYS A CA 1
ATOM 1232 C C . LYS A 1 151 ? 1.333 18.093 10.877 1.00 47.00 151 LYS A C 1
ATOM 1234 O O . LYS A 1 151 ? 2.058 18.675 11.679 1.00 47.00 151 LYS A O 1
ATOM 1239 N N . ASN A 1 152 ? 0.636 17.016 11.239 1.00 41.66 152 ASN A N 1
ATOM 1240 C CA . ASN A 1 152 ? 0.985 16.349 12.493 1.00 41.66 152 ASN A CA 1
ATOM 1241 C C . ASN A 1 152 ? 2.231 15.471 12.286 1.00 41.66 152 ASN A C 1
ATOM 1243 O O . ASN A 1 152 ? 2.164 14.312 11.862 1.00 41.66 152 ASN A O 1
ATOM 1247 N N . ARG A 1 153 ? 3.390 16.088 12.551 1.00 51.38 153 ARG A N 1
ATOM 1248 C CA . ARG A 1 153 ? 4.667 15.425 12.811 1.00 51.38 153 ARG A CA 1
ATOM 1249 C C . ARG A 1 153 ? 4.440 14.315 13.836 1.00 51.38 153 ARG A C 1
ATOM 1251 O O . ARG A 1 153 ? 4.270 14.591 15.013 1.00 51.38 153 ARG A O 1
ATOM 1258 N N . GLN A 1 154 ? 4.582 13.060 13.430 1.00 40.81 154 GLN A N 1
ATOM 1259 C CA . GLN A 1 154 ? 5.074 12.055 14.370 1.00 40.81 154 GLN A CA 1
ATOM 1260 C C . GLN A 1 154 ? 6.598 12.012 14.246 1.00 40.81 154 GLN A C 1
ATOM 1262 O O . GLN A 1 154 ? 7.172 11.106 13.650 1.00 40.81 154 GLN A O 1
ATOM 1267 N N . SER A 1 155 ? 7.229 13.056 14.791 1.00 46.94 155 SER A N 1
ATOM 1268 C CA . SER A 1 155 ? 8.452 12.871 15.563 1.00 46.94 155 SER A CA 1
ATOM 1269 C C . SER A 1 155 ? 8.011 12.221 16.869 1.00 46.94 155 SER A C 1
ATOM 1271 O O . SER A 1 155 ? 7.133 12.743 17.556 1.00 46.94 155 SER A O 1
ATOM 1273 N N . SER A 1 156 ? 8.564 11.072 17.214 1.00 44.09 156 SER A N 1
ATOM 1274 C CA . SER A 1 156 ? 8.450 10.541 18.567 1.00 44.09 156 SER A CA 1
ATOM 1275 C C . SER A 1 156 ? 9.779 9.897 18.911 1.00 44.09 156 SER A C 1
ATOM 1277 O O . SER A 1 156 ? 10.146 8.932 18.250 1.00 44.09 156 SER A O 1
ATOM 1279 N N . ALA A 1 157 ? 10.426 10.540 19.890 1.00 36.44 157 ALA A N 1
ATOM 1280 C CA . ALA A 1 157 ? 11.446 10.072 20.829 1.00 36.44 157 ALA A CA 1
ATOM 1281 C C . ALA A 1 157 ? 12.609 9.240 20.273 1.00 36.44 157 ALA A C 1
ATOM 1283 O O . ALA A 1 157 ? 12.400 8.061 19.917 1.00 36.44 157 ALA A O 1
#

Secondary structure (DSSP, 8-state):
--THHHHHGGGS-S--EE-TTT--EESSHHHHHHHHHHHSTTTS--------TT----S-S--EE-TTT--EESSHHHHHHHIIIII-SS--EE-TTT--EESSHHHHHHHIIIIIS-TT-EE-TTT--EESSHHHHHHHIIIII--S---------